Protein AF-A0A7K0Q312-F1 (afdb_monomer_lite)

pLDDT: mean 91.0, std 10.1, range [39.22, 97.62]

Structure (mmCIF, N/CA/C/O backbone):
data_AF-A0A7K0Q312-F1
#
_entry.id   AF-A0A7K0Q312-F1
#
loop_
_atom_site.group_PDB
_atom_site.id
_atom_site.type_symbol
_atom_site.label_atom_id
_atom_site.label_al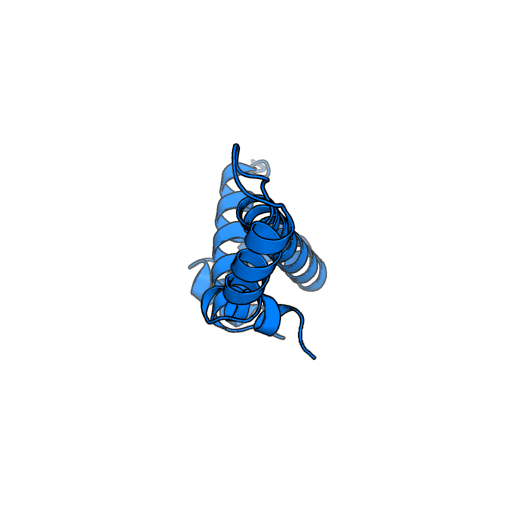t_id
_atom_site.label_comp_id
_atom_site.label_asym_id
_atom_site.label_entity_id
_atom_site.label_seq_id
_atom_site.pdbx_PDB_ins_code
_atom_site.Cartn_x
_atom_site.Cartn_y
_atom_site.Cartn_z
_atom_site.occupancy
_atom_site.B_iso_or_equiv
_atom_site.auth_seq_id
_atom_site.auth_comp_id
_atom_site.auth_asym_id
_atom_site.auth_atom_id
_atom_site.pdbx_PDB_model_num
ATOM 1 N N . MET A 1 1 ? 14.104 17.787 -27.067 1.00 39.22 1 MET A N 1
ATOM 2 C CA . MET A 1 1 ? 12.759 18.086 -26.524 1.00 39.22 1 MET A CA 1
ATOM 3 C C . MET A 1 1 ? 12.507 17.179 -25.323 1.00 39.22 1 MET A C 1
ATOM 5 O O . MET A 1 1 ? 11.987 16.082 -25.485 1.00 39.22 1 MET A O 1
ATOM 9 N N . GLY A 1 2 ? 12.983 17.567 -24.137 1.00 53.38 2 GLY A N 1
ATOM 10 C CA . GLY A 1 2 ? 12.833 16.754 -22.927 1.00 53.38 2 GLY A CA 1
ATOM 11 C C . GLY A 1 2 ? 11.405 16.855 -22.405 1.00 53.38 2 GLY A C 1
ATOM 12 O O . GLY A 1 2 ? 11.019 17.899 -21.886 1.00 53.38 2 GLY A O 1
ATOM 13 N N . ARG A 1 3 ? 10.608 15.796 -22.571 1.00 59.03 3 ARG A N 1
ATOM 14 C CA . ARG A 1 3 ? 9.292 15.688 -21.931 1.00 59.03 3 ARG A CA 1
ATOM 15 C C . ARG A 1 3 ? 9.540 15.767 -20.421 1.00 59.03 3 ARG A C 1
ATOM 17 O O . ARG A 1 3 ? 10.238 14.914 -19.889 1.00 59.03 3 ARG A O 1
ATOM 24 N N . ARG A 1 4 ? 9.086 16.836 -19.757 1.00 60.34 4 ARG A N 1
ATOM 25 C CA . ARG A 1 4 ? 9.188 16.975 -18.294 1.00 60.34 4 ARG A CA 1
ATOM 26 C C . ARG A 1 4 ? 8.492 15.779 -17.626 1.00 60.34 4 ARG A C 1
ATOM 28 O O . ARG A 1 4 ? 7.499 15.305 -18.186 1.00 60.34 4 ARG A O 1
ATOM 35 N N . PRO A 1 5 ? 8.972 15.307 -16.460 1.00 60.62 5 PRO A N 1
ATOM 36 C CA . PRO A 1 5 ? 8.272 14.282 -15.698 1.00 60.62 5 PRO A CA 1
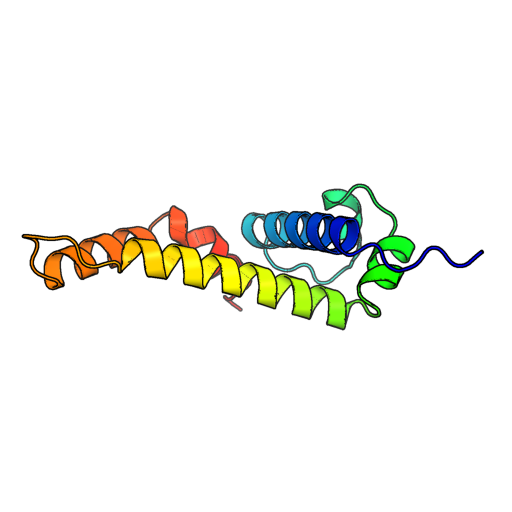ATOM 37 C C . PRO A 1 5 ? 6.839 14.755 -15.450 1.00 60.62 5 PRO A C 1
ATOM 39 O O . PRO A 1 5 ? 6.621 15.823 -14.882 1.00 60.62 5 PRO A O 1
ATOM 42 N N . GLN A 1 6 ? 5.876 13.993 -15.965 1.00 80.06 6 GLN A N 1
ATOM 43 C CA . GLN A 1 6 ? 4.454 14.288 -15.830 1.00 80.06 6 GLN A CA 1
ATOM 44 C C . GLN A 1 6 ? 4.002 13.694 -14.494 1.00 80.06 6 GLN A C 1
ATOM 46 O O . GLN A 1 6 ? 3.983 12.465 -14.379 1.00 80.06 6 GLN A O 1
ATOM 51 N N . PRO A 1 7 ? 3.713 14.524 -13.474 1.00 84.12 7 PRO A N 1
ATOM 52 C CA . PRO A 1 7 ? 3.387 14.030 -12.139 1.00 84.12 7 PRO A CA 1
ATOM 53 C C . PRO A 1 7 ? 2.148 13.131 -12.169 1.00 84.12 7 PRO A C 1
ATOM 55 O O . PRO A 1 7 ? 2.147 12.086 -11.539 1.00 84.12 7 PRO A O 1
ATOM 58 N N . GLU A 1 8 ? 1.162 13.456 -13.004 1.00 90.06 8 GLU A N 1
ATOM 59 C CA . GLU A 1 8 ? -0.059 12.664 -13.195 1.00 90.06 8 GLU A CA 1
ATOM 60 C C . GLU A 1 8 ? 0.229 11.234 -13.675 1.00 90.06 8 GLU A C 1
ATOM 62 O O . GLU A 1 8 ? -0.307 10.278 -13.123 1.00 90.06 8 GLU A O 1
ATOM 67 N N . ILE A 1 9 ? 1.122 11.067 -14.660 1.00 92.12 9 ILE A N 1
ATOM 68 C CA . ILE A 1 9 ? 1.520 9.735 -15.145 1.00 92.12 9 ILE A CA 1
ATOM 69 C C . ILE A 1 9 ? 2.264 8.977 -14.049 1.00 92.12 9 ILE A C 1
ATOM 71 O O . ILE A 1 9 ? 2.025 7.789 -13.848 1.00 92.12 9 ILE A O 1
ATOM 75 N N . ARG A 1 10 ? 3.166 9.652 -13.327 1.00 94.25 10 ARG A N 1
ATOM 76 C CA . ARG A 1 10 ? 3.908 9.028 -12.229 1.00 94.25 10 ARG A CA 1
ATOM 77 C C . ARG A 1 10 ? 2.958 8.501 -11.151 1.00 94.25 10 ARG A C 1
ATOM 79 O O . ARG A 1 10 ? 3.148 7.374 -10.708 1.00 94.25 10 ARG A O 1
ATOM 86 N N . GLU A 1 11 ? 1.951 9.281 -10.766 1.00 96.50 11 GLU A N 1
ATOM 87 C CA . GLU A 1 11 ? 0.960 8.862 -9.770 1.00 96.50 11 GLU A CA 1
ATOM 88 C C . GLU A 1 11 ? 0.109 7.687 -10.268 1.00 96.50 11 GLU A C 1
ATOM 90 O O . GLU A 1 11 ? -0.032 6.706 -9.547 1.00 96.50 11 GLU A O 1
ATOM 95 N N . GLN A 1 12 ? -0.352 7.704 -11.524 1.00 96.12 12 GLN A N 1
ATOM 96 C CA . GLN A 1 12 ? -1.105 6.580 -12.105 1.00 96.12 12 GLN A CA 1
ATOM 97 C C . GLN A 1 12 ? -0.293 5.277 -12.120 1.00 96.12 12 GLN A C 1
ATOM 99 O O . GLN A 1 12 ? -0.805 4.210 -11.781 1.00 96.12 12 GLN A O 1
ATOM 104 N N . LEU A 1 13 ? 0.991 5.354 -12.484 1.00 97.12 13 LEU A N 1
ATOM 105 C CA . LEU A 1 13 ? 1.886 4.196 -12.453 1.00 97.12 13 LEU A CA 1
ATOM 106 C C . LEU A 1 13 ? 2.113 3.697 -11.030 1.00 97.12 13 LEU A C 1
ATOM 108 O O . LEU A 1 13 ? 2.141 2.488 -10.804 1.00 97.12 13 LEU A O 1
ATOM 112 N N . LEU A 1 14 ? 2.296 4.620 -10.086 1.00 97.62 14 LEU A N 1
ATOM 113 C CA . LEU A 1 14 ? 2.501 4.287 -8.685 1.00 97.62 14 LEU A CA 1
ATOM 114 C C . LEU A 1 14 ? 1.263 3.597 -8.107 1.00 97.62 14 LEU A C 1
ATOM 116 O O . LEU A 1 14 ? 1.396 2.597 -7.404 1.00 97.62 14 LEU A O 1
ATOM 120 N N . ASP A 1 15 ? 0.075 4.093 -8.450 1.00 97.56 15 ASP A N 1
ATOM 121 C CA . ASP A 1 15 ? -1.192 3.515 -8.029 1.00 97.56 15 ASP A CA 1
ATOM 122 C C . ASP A 1 15 ? -1.390 2.100 -8.578 1.00 97.56 15 ASP A C 1
ATOM 124 O O . ASP A 1 15 ? -1.677 1.197 -7.793 1.00 97.56 15 ASP A O 1
ATOM 128 N N . ALA A 1 16 ? -1.131 1.872 -9.868 1.00 97.62 16 ALA A N 1
ATOM 129 C CA . ALA A 1 16 ? -1.218 0.541 -10.471 1.00 97.62 16 ALA A CA 1
ATOM 130 C C . ALA A 1 16 ? -0.182 -0.445 -9.891 1.00 97.62 16 ALA A C 1
ATOM 132 O O . ALA A 1 16 ? -0.484 -1.618 -9.656 1.00 97.62 16 ALA A O 1
ATOM 133 N N . CYS A 1 17 ? 1.040 0.018 -9.605 1.00 97.56 17 CYS A N 1
ATOM 134 C CA . CYS A 1 17 ? 2.036 -0.812 -8.922 1.00 97.56 17 CYS A CA 1
ATOM 135 C C . CYS A 1 17 ? 1.606 -1.149 -7.483 1.00 97.56 17 CYS A C 1
ATOM 137 O O . CYS A 1 17 ? 1.816 -2.276 -7.032 1.00 97.56 17 CYS A O 1
ATOM 139 N N . ALA A 1 18 ? 1.001 -0.198 -6.765 1.00 97.25 18 ALA A N 1
ATOM 140 C CA . ALA A 1 18 ? 0.482 -0.416 -5.416 1.00 97.25 18 ALA A CA 1
ATOM 141 C C . ALA A 1 18 ? -0.707 -1.386 -5.403 1.00 97.25 18 ALA A C 1
ATOM 143 O O . ALA A 1 18 ? -0.755 -2.252 -4.531 1.00 97.25 18 ALA A O 1
ATOM 144 N N . ASP A 1 19 ? -1.611 -1.306 -6.384 1.00 96.50 19 ASP A N 1
ATOM 145 C CA . ASP A 1 19 ? -2.706 -2.271 -6.558 1.00 96.50 19 ASP A CA 1
ATOM 146 C C . ASP A 1 19 ? -2.161 -3.687 -6.753 1.00 96.50 19 ASP A C 1
ATOM 148 O O . ASP A 1 19 ? -2.582 -4.623 -6.069 1.00 96.50 19 ASP A O 1
ATOM 152 N N . HIS A 1 20 ? -1.158 -3.834 -7.625 1.00 96.31 20 HIS A N 1
ATOM 153 C CA . HIS A 1 20 ? -0.492 -5.114 -7.834 1.00 96.31 20 HIS A CA 1
ATOM 154 C C . HIS A 1 20 ? 0.160 -5.636 -6.548 1.00 96.31 20 HIS A C 1
ATOM 156 O O . HIS A 1 20 ? -0.015 -6.805 -6.209 1.00 96.31 20 HIS A O 1
ATOM 162 N N . ALA A 1 21 ? 0.877 -4.779 -5.813 1.00 95.56 21 ALA A N 1
ATOM 163 C CA . ALA A 1 21 ? 1.533 -5.171 -4.569 1.00 95.56 21 ALA A CA 1
ATOM 164 C C . ALA A 1 21 ? 0.520 -5.602 -3.494 1.00 95.56 21 ALA A C 1
ATOM 166 O O . ALA A 1 21 ? 0.707 -6.633 -2.855 1.00 95.56 21 ALA A O 1
ATOM 167 N N . LEU A 1 22 ? -0.583 -4.871 -3.321 1.00 94.12 22 LEU A N 1
ATOM 168 C CA . LEU A 1 22 ? -1.642 -5.227 -2.370 1.00 94.12 22 LEU A CA 1
ATOM 169 C C . LEU A 1 22 ? -2.326 -6.554 -2.744 1.00 94.12 22 LEU A C 1
ATOM 171 O O . LEU A 1 22 ? -2.632 -7.373 -1.871 1.00 94.12 22 LEU A O 1
ATOM 175 N N . ALA A 1 23 ? -2.524 -6.809 -4.038 1.00 92.94 23 ALA A N 1
ATOM 176 C CA . ALA A 1 23 ? -3.136 -8.044 -4.520 1.00 92.94 23 ALA A CA 1
ATOM 177 C C . ALA A 1 23 ? -2.198 -9.261 -4.420 1.00 92.94 23 ALA A C 1
ATOM 179 O O . ALA A 1 23 ? -2.631 -10.337 -4.001 1.00 92.94 23 ALA A O 1
ATOM 180 N N . HIS A 1 24 ? -0.919 -9.102 -4.768 1.00 92.75 24 HIS A N 1
ATOM 181 C CA . HIS A 1 24 ? -0.008 -10.225 -5.027 1.00 92.75 24 HIS A CA 1
ATOM 182 C C . HIS A 1 24 ? 1.239 -10.267 -4.133 1.00 92.75 24 HIS A C 1
ATOM 184 O O . HIS A 1 24 ? 2.003 -11.226 -4.210 1.00 92.75 24 HIS A O 1
ATOM 190 N N . GLY A 1 25 ? 1.427 -9.283 -3.253 1.00 91.88 25 GLY A N 1
ATOM 191 C CA . GLY A 1 25 ? 2.661 -9.095 -2.491 1.00 91.88 25 GLY A CA 1
ATOM 192 C C . GLY A 1 25 ? 3.707 -8.296 -3.272 1.00 91.88 25 GLY A C 1
ATOM 193 O O . GLY A 1 25 ? 3.546 -7.998 -4.458 1.00 91.88 25 GLY A O 1
ATOM 194 N N . LEU A 1 26 ? 4.787 -7.910 -2.591 1.00 92.31 26 LEU A N 1
ATOM 195 C CA . LEU A 1 26 ? 5.853 -7.126 -3.209 1.00 92.31 26 LEU A CA 1
ATOM 196 C C . LEU A 1 26 ? 6.741 -8.027 -4.093 1.00 92.31 26 LEU A C 1
ATOM 198 O O . LEU A 1 26 ? 7.304 -8.997 -3.590 1.00 92.31 26 LEU A O 1
ATOM 202 N N . PRO A 1 27 ? 6.908 -7.729 -5.394 1.00 91.44 27 PRO A N 1
ATOM 203 C CA . PRO A 1 27 ? 7.700 -8.572 -6.278 1.00 91.44 27 PRO A CA 1
ATOM 204 C C . PRO A 1 27 ? 9.207 -8.294 -6.177 1.00 91.44 27 PRO A C 1
ATOM 206 O O . PRO A 1 27 ? 9.657 -7.148 -6.153 1.00 91.44 27 PRO A O 1
ATOM 209 N N . ASP A 1 28 ? 10.014 -9.350 -6.301 1.00 88.12 28 ASP A N 1
ATOM 210 C CA . ASP A 1 28 ? 11.476 -9.235 -6.393 1.00 88.12 28 ASP A CA 1
ATOM 211 C C . ASP A 1 28 ? 11.972 -8.717 -7.748 1.00 88.12 28 ASP A C 1
ATOM 213 O O . ASP A 1 28 ? 13.138 -8.361 -7.908 1.00 88.12 28 ASP A O 1
ATOM 217 N N . ARG A 1 29 ? 11.132 -8.664 -8.776 1.00 91.75 29 ARG A N 1
ATOM 218 C CA . ARG A 1 29 ? 11.537 -8.225 -10.120 1.00 91.75 29 ARG A CA 1
ATOM 219 C C . ARG A 1 29 ? 10.646 -7.086 -10.578 1.00 91.75 29 ARG A C 1
ATOM 221 O O . ARG A 1 29 ? 9.535 -6.930 -10.098 1.00 91.75 29 ARG A O 1
ATOM 228 N N . ILE A 1 30 ? 11.126 -6.305 -11.543 1.00 94.25 30 ILE A N 1
ATOM 229 C CA . ILE A 1 30 ? 10.337 -5.213 -12.134 1.00 94.25 30 ILE A CA 1
ATOM 230 C C . ILE A 1 30 ? 9.285 -5.720 -13.137 1.00 94.25 30 ILE A C 1
ATOM 232 O O . ILE A 1 30 ? 8.332 -5.016 -13.445 1.00 94.25 30 ILE A O 1
ATOM 236 N N . ALA A 1 31 ? 9.447 -6.945 -13.648 1.00 94.75 31 ALA A N 1
ATOM 237 C CA . ALA A 1 31 ? 8.584 -7.515 -14.684 1.00 94.75 31 ALA A CA 1
ATOM 238 C C . ALA A 1 31 ? 7.090 -7.616 -14.295 1.00 94.75 31 ALA A C 1
ATOM 240 O O . ALA A 1 31 ? 6.258 -7.292 -15.139 1.00 94.75 31 ALA A O 1
ATOM 241 N N . PRO A 1 32 ? 6.710 -7.980 -13.053 1.00 95.81 32 PRO A N 1
ATOM 242 C CA . PRO A 1 32 ? 5.308 -7.951 -12.633 1.00 95.81 32 PRO A CA 1
ATOM 243 C C . PRO A 1 32 ? 4.694 -6.546 -12.678 1.00 95.81 32 PRO A C 1
ATOM 245 O O . PRO A 1 32 ? 3.556 -6.395 -13.108 1.00 95.81 32 PRO A O 1
ATOM 248 N N . PHE A 1 33 ? 5.460 -5.501 -12.344 1.00 96.62 33 PHE A N 1
ATOM 249 C CA . PHE A 1 33 ? 4.978 -4.123 -12.465 1.00 96.62 33 PHE A CA 1
ATOM 250 C C . PHE A 1 33 ? 4.833 -3.669 -13.912 1.00 96.62 33 PHE A C 1
ATOM 252 O O . PHE A 1 33 ? 3.845 -3.030 -14.231 1.00 96.62 33 PHE A O 1
ATOM 259 N N . VAL A 1 34 ? 5.752 -4.055 -14.800 1.00 96.88 34 VAL A N 1
ATOM 260 C CA . VAL A 1 34 ? 5.617 -3.827 -16.253 1.00 96.88 34 VAL A CA 1
ATOM 261 C C . VAL A 1 34 ? 4.295 -4.400 -16.776 1.00 96.88 34 VAL A C 1
ATOM 263 O O . VAL A 1 34 ? 3.589 -3.736 -17.533 1.00 96.88 34 VAL A O 1
ATOM 266 N N . ALA A 1 35 ? 3.941 -5.616 -16.351 1.00 95.06 35 ALA A N 1
ATOM 267 C CA . ALA A 1 35 ? 2.673 -6.238 -16.718 1.00 95.06 35 ALA A CA 1
ATOM 268 C C . ALA A 1 35 ? 1.469 -5.504 -16.103 1.00 95.06 35 ALA A C 1
ATOM 270 O O . ALA A 1 35 ? 0.491 -5.260 -16.803 1.00 95.06 35 ALA A O 1
ATOM 271 N N . ALA A 1 36 ? 1.556 -5.115 -14.827 1.00 95.12 36 ALA A N 1
ATOM 272 C CA . ALA A 1 36 ? 0.482 -4.420 -14.118 1.00 95.12 36 ALA A CA 1
ATOM 273 C C . ALA A 1 36 ? 0.195 -3.016 -14.674 1.00 95.12 36 ALA A C 1
ATOM 275 O O . ALA A 1 36 ? -0.959 -2.606 -14.745 1.00 95.12 36 ALA A O 1
ATOM 276 N N . THR A 1 37 ? 1.229 -2.278 -15.078 1.00 95.38 37 THR A N 1
ATOM 277 C CA . THR A 1 37 ? 1.081 -0.920 -15.614 1.00 95.38 37 THR A CA 1
ATOM 278 C C . THR A 1 37 ? 0.839 -0.891 -17.120 1.00 95.38 37 THR A C 1
ATOM 280 O O . THR A 1 37 ? 0.443 0.147 -17.646 1.00 95.38 37 THR A O 1
ATOM 283 N N . GLY A 1 38 ? 1.120 -1.984 -17.837 1.00 95.38 38 GLY A N 1
ATOM 284 C CA . GLY A 1 38 ? 1.110 -2.010 -19.303 1.00 95.38 38 GLY A CA 1
ATOM 285 C C . GLY A 1 38 ? 2.218 -1.155 -19.932 1.00 95.38 38 GLY A C 1
ATOM 286 O O . GLY A 1 38 ? 2.118 -0.763 -21.096 1.00 95.38 38 GLY A O 1
ATOM 287 N N . THR A 1 39 ? 3.273 -0.830 -19.176 1.00 95.12 39 THR A N 1
ATOM 288 C CA . THR A 1 39 ? 4.368 0.047 -19.620 1.00 95.12 39 THR A CA 1
ATOM 289 C C . THR A 1 39 ? 5.715 -0.653 -19.561 1.00 95.12 39 THR A C 1
ATOM 291 O O . THR A 1 39 ? 5.886 -1.663 -18.895 1.00 95.12 39 THR A O 1
ATOM 294 N N . SER A 1 40 ? 6.714 -0.126 -20.274 1.00 95.94 40 SER A N 1
ATOM 295 C CA . SER A 1 40 ? 8.051 -0.733 -20.283 1.00 95.94 40 SER A CA 1
ATOM 296 C C . SER A 1 40 ? 8.822 -0.487 -18.980 1.00 95.94 40 SER A C 1
ATOM 298 O O . SER A 1 40 ? 8.679 0.558 -18.343 1.00 95.94 40 SER A O 1
ATOM 300 N N . ALA A 1 41 ? 9.757 -1.386 -18.646 1.00 95.50 41 ALA A N 1
ATOM 301 C CA . ALA A 1 41 ? 10.669 -1.200 -17.511 1.00 95.50 41 ALA A CA 1
ATOM 302 C C . ALA A 1 41 ? 11.441 0.127 -17.603 1.00 95.50 41 ALA A C 1
ATOM 304 O O . ALA A 1 41 ? 11.640 0.805 -16.601 1.00 95.50 41 ALA A O 1
ATOM 305 N N . ARG A 1 42 ? 11.824 0.543 -18.818 1.00 95.12 42 ARG A N 1
ATOM 306 C CA . ARG A 1 42 ? 12.498 1.827 -19.058 1.00 95.12 42 ARG A CA 1
ATOM 307 C C . ARG A 1 42 ? 11.635 3.017 -18.640 1.00 95.12 42 ARG A C 1
ATOM 309 O O . ARG A 1 42 ? 12.165 3.984 -18.111 1.00 95.12 42 ARG A O 1
ATOM 316 N N . MET A 1 43 ? 10.329 2.950 -18.888 1.00 94.06 43 MET A N 1
ATOM 317 C CA . MET A 1 43 ? 9.386 4.015 -18.552 1.00 94.06 43 MET A CA 1
ATOM 318 C C . MET A 1 43 ? 9.142 4.093 -17.041 1.00 94.06 43 MET A C 1
ATOM 320 O O . MET A 1 43 ? 9.172 5.186 -16.483 1.00 94.06 43 MET A O 1
ATOM 324 N N . LEU A 1 44 ? 9.030 2.948 -16.360 1.00 95.75 44 LEU A N 1
ATOM 325 C CA . LEU A 1 44 ? 9.001 2.912 -14.895 1.00 95.75 44 LEU A CA 1
ATOM 326 C C . LEU A 1 44 ? 10.287 3.512 -14.304 1.00 95.75 44 LEU A C 1
ATOM 328 O O . LEU A 1 44 ? 10.233 4.463 -13.531 1.00 95.75 44 LEU A O 1
ATOM 332 N N . LEU A 1 45 ? 11.459 3.037 -14.725 1.00 95.12 45 LEU A N 1
ATOM 333 C CA . LEU A 1 45 ? 12.737 3.553 -14.220 1.00 95.12 45 LEU A CA 1
ATOM 334 C C . LEU A 1 45 ? 12.966 5.030 -14.579 1.00 95.12 45 LEU A C 1
ATOM 336 O O . LEU A 1 45 ? 13.602 5.755 -13.827 1.00 95.12 45 LEU A O 1
ATOM 340 N N . TYR A 1 46 ? 12.395 5.522 -15.678 1.00 93.94 46 TYR A N 1
ATOM 341 C CA . TYR A 1 46 ? 12.413 6.950 -15.992 1.00 93.94 46 TYR A CA 1
ATOM 342 C C . TYR A 1 46 ? 11.674 7.795 -14.935 1.00 93.94 46 TYR A C 1
ATOM 344 O O . TYR A 1 46 ? 12.157 8.864 -14.569 1.00 93.94 46 TYR A O 1
ATOM 352 N N . HIS A 1 47 ? 1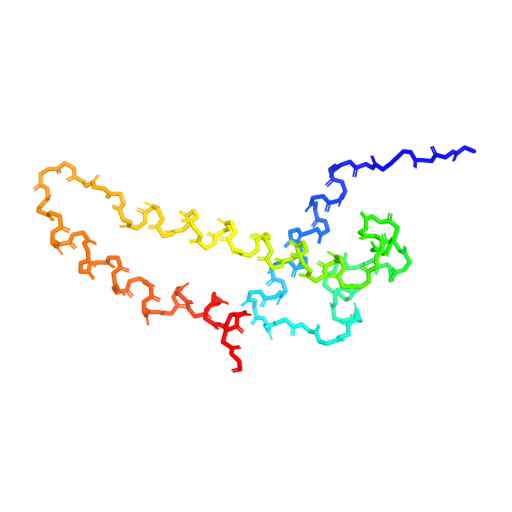0.532 7.323 -14.421 1.00 94.19 47 HIS A N 1
ATOM 353 C CA . HIS A 1 47 ? 9.737 8.045 -13.417 1.00 94.19 47 HIS A CA 1
ATOM 354 C C . HIS A 1 47 ? 10.199 7.821 -11.970 1.00 94.19 47 HIS A C 1
ATOM 356 O O . HIS A 1 47 ? 10.004 8.698 -11.125 1.00 94.19 47 HIS A O 1
ATOM 362 N N . PHE A 1 48 ? 10.781 6.657 -11.680 1.00 95.44 48 PHE A N 1
ATOM 363 C CA . PHE A 1 48 ? 11.107 6.229 -10.316 1.00 95.44 48 PHE A CA 1
ATOM 364 C C . PHE A 1 48 ? 12.610 6.085 -10.053 1.00 95.44 48 PHE A C 1
ATOM 366 O O . PHE A 1 48 ? 12.996 5.845 -8.917 1.00 95.44 48 PHE A O 1
ATOM 373 N N . GLY A 1 49 ? 13.459 6.260 -11.069 1.00 95.19 49 GLY A N 1
ATOM 374 C CA . GLY A 1 49 ? 14.909 6.123 -10.969 1.00 95.19 49 GLY A CA 1
ATOM 375 C C . GLY A 1 49 ? 15.337 4.658 -10.995 1.00 95.19 49 GLY A C 1
ATOM 376 O O . GLY A 1 49 ? 15.477 4.062 -12.063 1.00 95.19 49 GLY A O 1
ATOM 377 N N . THR A 1 50 ? 15.568 4.065 -9.828 1.00 96.12 50 THR A N 1
ATOM 378 C CA . THR A 1 50 ? 15.995 2.662 -9.706 1.00 96.12 50 THR A CA 1
ATOM 379 C C . THR A 1 50 ? 14.836 1.728 -9.358 1.00 96.12 50 THR A C 1
ATOM 381 O O . THR A 1 50 ? 13.770 2.154 -8.914 1.00 96.12 50 THR A O 1
ATOM 384 N N . ARG A 1 51 ? 15.052 0.414 -9.516 1.00 94.75 51 ARG A N 1
ATOM 385 C CA . ARG A 1 51 ? 14.102 -0.605 -9.041 1.00 94.75 51 ARG A CA 1
ATOM 386 C C . ARG A 1 51 ? 13.821 -0.440 -7.545 1.00 94.75 51 ARG A C 1
ATOM 388 O O . ARG A 1 51 ? 12.670 -0.512 -7.139 1.00 94.75 51 ARG A O 1
ATOM 395 N N . ASP A 1 52 ? 14.851 -0.206 -6.740 1.00 95.62 52 ASP A N 1
ATOM 396 C CA . ASP A 1 52 ? 14.694 -0.110 -5.286 1.00 95.62 52 ASP A CA 1
ATOM 397 C C . ASP A 1 52 ? 13.943 1.163 -4.882 1.00 95.62 52 ASP A C 1
ATOM 399 O O . ASP A 1 52 ? 13.141 1.141 -3.951 1.00 95.62 52 ASP A O 1
ATOM 403 N N . GLN A 1 53 ? 14.142 2.261 -5.618 1.00 96.50 53 GLN A N 1
ATOM 404 C CA . GLN A 1 53 ? 13.358 3.486 -5.448 1.00 96.50 53 GLN A CA 1
ATOM 405 C C . GLN A 1 53 ? 11.890 3.285 -5.844 1.00 96.50 53 GLN A C 1
ATOM 407 O O . GLN A 1 53 ? 11.008 3.758 -5.129 1.00 96.50 53 GLN A O 1
ATOM 412 N N . LEU A 1 54 ? 11.614 2.539 -6.921 1.00 96.38 54 LEU A N 1
ATOM 413 C CA . LEU A 1 54 ? 10.252 2.132 -7.277 1.00 96.38 54 LEU A CA 1
ATOM 414 C C . LEU A 1 54 ? 9.616 1.289 -6.164 1.00 96.38 54 LEU A C 1
ATOM 416 O O . LEU A 1 54 ? 8.519 1.610 -5.720 1.00 96.38 54 LEU A O 1
ATOM 420 N N . LEU A 1 55 ? 10.302 0.252 -5.677 1.00 95.69 55 LEU A N 1
ATOM 421 C CA . LEU A 1 55 ? 9.778 -0.609 -4.609 1.00 95.69 55 LEU A CA 1
ATOM 422 C C . LEU A 1 55 ? 9.489 0.179 -3.332 1.00 95.69 55 LEU A C 1
ATOM 424 O O . LEU A 1 55 ? 8.426 0.012 -2.739 1.00 95.69 55 LEU A O 1
ATOM 428 N N . ARG A 1 56 ? 10.394 1.083 -2.944 1.00 95.88 56 ARG A N 1
ATOM 429 C CA . ARG A 1 56 ? 10.184 1.988 -1.812 1.00 95.88 56 ARG A CA 1
ATOM 430 C C . ARG A 1 56 ? 8.952 2.868 -2.015 1.00 95.88 56 ARG A C 1
ATOM 432 O O . ARG A 1 56 ? 8.116 2.923 -1.122 1.00 95.88 56 ARG A O 1
ATOM 439 N N . ALA A 1 57 ? 8.811 3.501 -3.180 1.00 97.06 57 ALA A N 1
ATOM 440 C CA . ALA A 1 57 ? 7.653 4.341 -3.477 1.00 97.06 57 ALA A CA 1
ATOM 441 C C . ALA A 1 57 ? 6.341 3.539 -3.418 1.00 97.06 57 ALA A C 1
ATOM 443 O O . ALA A 1 57 ? 5.353 4.007 -2.857 1.00 97.06 57 ALA A O 1
ATOM 444 N N . VAL A 1 58 ? 6.335 2.313 -3.950 1.00 96.81 58 VAL A N 1
ATOM 445 C CA . VAL A 1 58 ? 5.174 1.410 -3.911 1.00 96.81 58 VAL A CA 1
ATOM 446 C C . VAL A 1 58 ? 4.815 1.029 -2.476 1.00 96.81 58 VAL A C 1
ATOM 448 O O . VAL A 1 58 ? 3.642 1.087 -2.109 1.00 96.81 58 VAL A O 1
ATOM 451 N N . LEU A 1 59 ? 5.807 0.699 -1.645 1.00 95.44 59 LEU A N 1
ATOM 452 C CA . LEU A 1 59 ? 5.601 0.409 -0.225 1.00 95.44 59 LEU A CA 1
ATOM 453 C C . LEU A 1 59 ? 5.063 1.623 0.538 1.00 95.44 59 LEU A C 1
ATOM 455 O O . LEU A 1 59 ? 4.129 1.487 1.326 1.00 95.44 59 LEU A O 1
ATOM 459 N N . GLU A 1 60 ? 5.608 2.812 0.283 1.00 96.81 60 GLU A N 1
ATOM 460 C CA . GLU A 1 60 ? 5.118 4.065 0.863 1.00 96.81 60 GLU A CA 1
ATOM 461 C C . GLU A 1 60 ? 3.662 4.324 0.460 1.00 96.81 60 GLU A C 1
ATOM 463 O O . GLU A 1 60 ? 2.834 4.641 1.316 1.00 96.81 60 GLU A O 1
ATOM 468 N N . ARG A 1 61 ? 3.312 4.107 -0.814 1.00 97.38 61 ARG A N 1
ATOM 469 C CA . ARG A 1 61 ? 1.937 4.259 -1.302 1.00 97.38 61 ARG A CA 1
ATOM 470 C C . ARG A 1 61 ? 0.985 3.246 -0.669 1.00 97.38 61 ARG A C 1
ATOM 472 O O . ARG A 1 61 ? -0.092 3.628 -0.211 1.00 97.38 61 ARG A O 1
ATOM 479 N N . ALA A 1 62 ? 1.380 1.976 -0.595 1.00 95.38 62 ALA A N 1
ATOM 480 C CA . ALA A 1 62 ? 0.604 0.937 0.080 1.00 95.38 62 ALA A CA 1
ATOM 481 C C . ALA A 1 62 ? 0.399 1.277 1.565 1.00 95.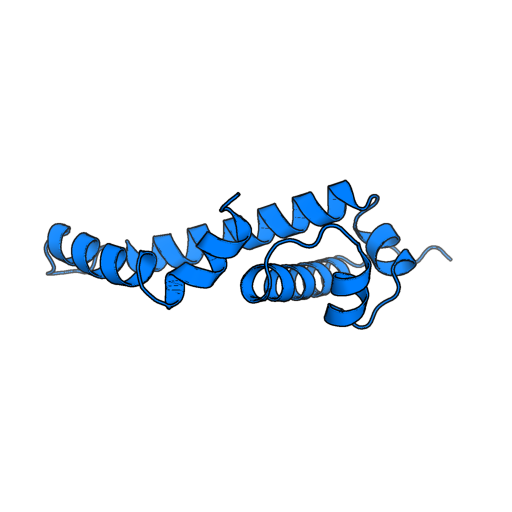38 62 ALA A C 1
ATOM 483 O O . ALA A 1 62 ? -0.709 1.135 2.087 1.00 95.38 62 ALA A O 1
ATOM 484 N N . ARG A 1 63 ? 1.433 1.809 2.231 1.00 94.44 63 ARG A N 1
ATOM 485 C CA . ARG A 1 63 ? 1.357 2.230 3.632 1.00 94.44 63 ARG A CA 1
ATOM 486 C C . ARG A 1 63 ? 0.428 3.424 3.833 1.00 94.44 63 ARG A C 1
ATOM 488 O O . ARG A 1 63 ? -0.347 3.418 4.784 1.00 94.44 63 ARG A O 1
ATOM 495 N N . GLN A 1 64 ? 0.470 4.424 2.955 1.00 96.31 64 GLN A N 1
ATOM 496 C CA . GLN A 1 64 ? -0.459 5.560 3.000 1.00 96.31 64 GLN A CA 1
ATOM 497 C C . GLN A 1 64 ? -1.914 5.093 2.897 1.00 96.31 64 GLN A C 1
ATOM 499 O O . GLN A 1 64 ? -2.753 5.515 3.689 1.00 96.31 64 GLN A O 1
ATOM 504 N N . ARG A 1 65 ? -2.204 4.173 1.968 1.00 95.25 65 ARG A N 1
ATOM 505 C CA . ARG A 1 65 ? -3.546 3.593 1.814 1.00 95.25 65 ARG A CA 1
ATOM 506 C C . ARG A 1 65 ? -3.970 2.782 3.039 1.00 95.25 65 ARG A C 1
ATOM 508 O O . ARG A 1 65 ? -5.121 2.877 3.447 1.00 95.25 65 ARG A O 1
ATOM 515 N N . GLN A 1 66 ? -3.044 2.038 3.648 1.00 93.25 66 GLN A N 1
ATOM 516 C CA . GLN A 1 66 ? -3.300 1.315 4.896 1.00 93.25 66 GLN A CA 1
ATOM 517 C C . GLN A 1 66 ? -3.686 2.267 6.028 1.00 93.25 66 GLN A C 1
ATOM 519 O O . GLN A 1 66 ? -4.679 2.039 6.712 1.00 93.25 66 GLN A O 1
ATOM 524 N N . VAL A 1 67 ? -2.898 3.327 6.228 1.00 94.06 67 VAL A N 1
ATOM 525 C CA . VAL A 1 67 ? -3.151 4.321 7.278 1.00 94.06 67 VAL A CA 1
ATOM 526 C C . VAL A 1 67 ? -4.511 4.971 7.064 1.00 94.06 67 VAL A C 1
ATOM 528 O O . VAL A 1 67 ? -5.316 4.950 7.986 1.00 94.06 67 VAL A O 1
ATOM 531 N N . ALA A 1 68 ? -4.809 5.432 5.847 1.00 95.00 68 ALA A N 1
ATOM 532 C CA . ALA A 1 68 ? -6.106 6.023 5.530 1.00 95.00 68 ALA A CA 1
ATOM 533 C C . ALA A 1 68 ? -7.269 5.052 5.810 1.00 95.00 68 ALA A C 1
ATOM 535 O O . ALA A 1 68 ? -8.245 5.424 6.453 1.00 95.00 68 ALA A O 1
ATOM 536 N N . ALA A 1 69 ? -7.150 3.783 5.402 1.00 92.25 69 ALA A N 1
ATOM 537 C CA . ALA A 1 69 ? -8.174 2.775 5.681 1.00 92.25 69 ALA A CA 1
ATOM 538 C C . ALA A 1 69 ? -8.372 2.542 7.190 1.00 92.25 69 ALA A C 1
ATOM 540 O O . ALA A 1 69 ? -9.499 2.380 7.657 1.00 92.25 69 ALA A O 1
ATOM 541 N N . TYR A 1 70 ? -7.292 2.536 7.972 1.00 93.44 70 TYR A N 1
ATOM 542 C CA . TYR A 1 70 ? -7.371 2.295 9.414 1.00 93.44 70 TYR A CA 1
ATOM 543 C C . TYR A 1 70 ? -7.888 3.527 10.162 1.00 93.44 70 TYR A C 1
ATOM 545 O O . TYR A 1 70 ? -8.650 3.375 11.113 1.00 93.44 70 TYR A O 1
ATOM 553 N N . GLU A 1 71 ? -7.535 4.735 9.722 1.00 94.88 71 GLU A N 1
ATOM 554 C CA . GLU A 1 71 ? -8.090 5.990 10.238 1.00 94.88 71 GLU A CA 1
ATOM 555 C C . GLU A 1 71 ? -9.609 6.052 10.050 1.00 94.88 71 GLU A C 1
ATOM 557 O O . GLU A 1 71 ? -10.326 6.445 10.970 1.00 94.88 71 GLU A O 1
ATOM 562 N N . GLU A 1 72 ? -10.115 5.605 8.898 1.00 94.25 72 GLU A N 1
ATOM 563 C CA . GLU A 1 72 ? -11.555 5.484 8.651 1.00 94.25 72 GLU A CA 1
ATOM 564 C C . GLU A 1 72 ? -12.229 4.501 9.621 1.00 94.25 72 GLU A C 1
ATOM 566 O O . GLU A 1 72 ? -13.278 4.810 10.191 1.00 94.25 72 GLU A O 1
ATOM 571 N N . LEU A 1 73 ? -11.618 3.335 9.858 1.00 93.12 73 LEU A N 1
ATOM 572 C CA . LEU A 1 73 ? -12.147 2.325 10.783 1.00 93.12 73 LEU A CA 1
ATOM 573 C C . LEU A 1 73 ? -12.128 2.786 12.247 1.00 93.12 73 LEU A C 1
ATOM 575 O O . LEU A 1 73 ? -13.051 2.470 13.001 1.00 93.12 73 LEU A O 1
ATOM 579 N N . LEU A 1 74 ? -11.089 3.524 12.639 1.00 95.50 74 LEU A N 1
ATOM 580 C CA . LEU A 1 74 ? -10.873 4.023 13.999 1.00 95.50 74 LEU A CA 1
ATOM 581 C C . LEU A 1 74 ? -11.590 5.348 14.280 1.00 95.50 74 LEU A C 1
ATOM 583 O O . LEU A 1 74 ? -11.565 5.827 15.416 1.00 95.50 74 LEU A O 1
ATOM 587 N N . ARG A 1 75 ? -12.238 5.957 13.281 1.00 95.62 75 ARG A N 1
ATOM 588 C CA . ARG A 1 75 ? -12.961 7.214 13.473 1.00 95.62 75 ARG A CA 1
ATOM 589 C C . ARG A 1 75 ? -14.079 7.034 14.499 1.00 95.62 75 ARG A C 1
ATOM 591 O O . ARG A 1 75 ? -15.006 6.246 14.302 1.00 95.62 75 ARG A O 1
ATOM 598 N N . ALA A 1 76 ? -14.006 7.824 15.570 1.00 93.62 76 ALA A N 1
ATOM 599 C CA . ALA A 1 76 ? -15.024 7.856 16.610 1.00 93.62 76 ALA A CA 1
ATOM 600 C C . ALA A 1 76 ? -16.394 8.220 16.023 1.00 93.62 76 ALA A C 1
ATOM 602 O O . ALA A 1 76 ? -16.516 9.146 15.213 1.00 93.62 76 ALA A O 1
ATOM 603 N N . ARG A 1 77 ? -17.429 7.497 16.453 1.00 93.25 77 ARG A N 1
ATOM 604 C CA . ARG A 1 77 ? -18.811 7.736 16.036 1.00 93.25 77 ARG A CA 1
ATOM 605 C C . ARG A 1 77 ? -19.598 8.388 17.175 1.00 93.25 77 ARG A C 1
ATOM 607 O O . ARG A 1 77 ? -19.486 7.943 18.317 1.00 93.25 77 ARG A O 1
ATOM 614 N N . PRO A 1 78 ? -20.392 9.438 16.903 1.00 93.56 78 PRO A N 1
ATOM 615 C CA . PRO A 1 78 ? -21.233 10.051 17.924 1.00 93.56 78 PRO A CA 1
ATOM 616 C C . PRO A 1 78 ? -22.203 9.035 18.536 1.00 93.56 78 PRO A C 1
ATOM 618 O O . PRO A 1 78 ? -22.860 8.294 17.810 1.00 93.56 78 PRO A O 1
ATOM 621 N N . GLY A 1 79 ? -22.310 9.025 19.865 1.00 93.56 79 GLY A N 1
ATOM 622 C CA . GLY A 1 79 ? -23.225 8.133 20.586 1.00 93.56 79 GLY A CA 1
ATOM 623 C C . GLY A 1 79 ? -22.745 6.686 20.734 1.00 93.56 79 GLY A C 1
ATOM 624 O O . GLY A 1 79 ? -23.495 5.868 21.256 1.00 93.56 79 GLY A O 1
ATOM 625 N N . GLU A 1 80 ? -21.515 6.368 20.322 1.00 94.06 80 GLU A N 1
ATOM 626 C CA . GLU A 1 80 ? -20.919 5.036 20.457 1.00 94.06 80 GLU A CA 1
ATOM 627 C C . GLU A 1 80 ? -19.728 5.067 21.438 1.00 94.06 80 GLU A C 1
ATOM 629 O O . GLU A 1 80 ? -18.848 5.924 21.302 1.00 94.06 80 GLU A O 1
ATOM 634 N N . PRO A 1 81 ? -19.646 4.142 22.415 1.00 96.62 81 PRO A N 1
ATOM 635 C CA . PRO A 1 81 ? -18.434 3.945 23.201 1.00 96.62 81 PRO A CA 1
ATOM 636 C C . PRO A 1 81 ? -17.237 3.612 22.303 1.00 96.62 81 PRO A C 1
ATOM 638 O O . PRO A 1 81 ? -17.323 2.786 21.396 1.00 96.62 81 PRO A O 1
ATOM 641 N N . TYR A 1 82 ? -16.071 4.198 22.582 1.00 95.44 82 TYR A N 1
ATOM 642 C CA . TYR A 1 82 ? -14.888 3.968 21.743 1.00 95.44 82 TYR A CA 1
ATOM 643 C C . TYR A 1 82 ? -14.427 2.498 21.737 1.00 95.44 82 TYR A C 1
ATOM 645 O O . TYR A 1 82 ? -13.850 2.038 20.756 1.00 95.44 82 TYR A O 1
ATOM 653 N N . THR A 1 83 ? -14.732 1.729 22.787 1.00 96.50 83 THR A N 1
ATOM 654 C CA . THR A 1 83 ? -14.483 0.278 22.843 1.00 96.50 83 THR A CA 1
ATOM 655 C C . THR A 1 83 ? -15.187 -0.486 21.726 1.00 96.50 83 THR A C 1
ATOM 657 O O . THR A 1 83 ? -14.602 -1.409 21.160 1.00 96.50 83 THR A O 1
ATOM 660 N N . ASP A 1 84 ? -16.397 -0.073 21.356 1.00 95.94 84 ASP A N 1
ATOM 661 C CA . ASP A 1 84 ? -17.181 -0.723 20.302 1.00 95.94 84 ASP A CA 1
ATOM 662 C C . ASP A 1 84 ? -16.611 -0.364 18.921 1.00 95.94 84 ASP A C 1
ATOM 664 O O . ASP A 1 84 ? -16.522 -1.210 18.023 1.00 95.94 84 ASP A O 1
ATOM 668 N N . THR A 1 85 ? -16.098 0.865 18.787 1.00 95.69 85 THR A N 1
ATOM 669 C CA . THR A 1 85 ? -15.360 1.302 17.598 1.00 95.69 85 THR A CA 1
ATOM 670 C C . THR A 1 85 ? -14.075 0.499 17.433 1.00 95.69 85 THR A C 1
ATOM 672 O O . THR A 1 85 ? -13.809 0.005 16.338 1.00 95.69 85 THR A O 1
ATOM 675 N N . LEU A 1 86 ? -13.320 0.292 18.516 1.00 95.56 86 LEU A N 1
ATOM 676 C CA . LEU A 1 86 ? -12.116 -0.539 18.512 1.00 95.56 86 LEU A CA 1
ATOM 677 C C . LEU A 1 86 ? -12.424 -1.998 18.158 1.00 95.56 86 LEU A C 1
ATOM 679 O O . LEU A 1 86 ? -11.706 -2.578 17.346 1.00 95.56 86 LEU A O 1
ATOM 683 N N . ALA A 1 87 ? -13.492 -2.582 18.708 1.00 94.44 87 ALA A N 1
ATOM 684 C CA . ALA A 1 87 ? -13.885 -3.959 18.407 1.00 94.44 87 ALA A CA 1
ATOM 685 C C . ALA A 1 87 ? -14.232 -4.143 16.918 1.00 94.44 87 ALA A C 1
ATOM 687 O O . ALA A 1 87 ? -13.776 -5.093 16.277 1.00 94.44 87 ALA A O 1
ATOM 688 N N . ARG A 1 88 ? -14.978 -3.197 16.335 1.00 93.00 88 ARG A N 1
ATOM 689 C CA . ARG A 1 88 ? -15.291 -3.192 14.899 1.00 93.00 88 ARG A CA 1
ATOM 690 C C . ARG A 1 88 ? -14.051 -2.958 14.037 1.00 93.00 88 ARG A C 1
ATOM 692 O O . ARG A 1 88 ? -13.874 -3.650 13.037 1.00 93.00 88 ARG A O 1
ATOM 699 N N . ALA A 1 89 ? -13.203 -1.998 14.407 1.00 93.88 89 ALA A N 1
ATOM 700 C CA . ALA A 1 89 ? -11.963 -1.724 13.690 1.00 93.88 89 ALA A CA 1
ATOM 701 C C . ALA A 1 89 ? -11.051 -2.955 13.696 1.00 93.88 89 ALA A C 1
ATOM 703 O O . ALA A 1 89 ? -10.524 -3.329 12.652 1.00 93.88 89 ALA A O 1
ATOM 704 N N . TRP A 1 90 ? -10.938 -3.638 14.838 1.00 93.44 90 TRP A N 1
ATOM 705 C CA . TRP A 1 90 ? -10.199 -4.891 14.954 1.00 93.44 90 TRP A CA 1
ATOM 706 C C . TRP A 1 90 ? -10.741 -5.966 14.011 1.00 93.44 90 TRP A C 1
ATOM 708 O O . TRP A 1 90 ? -9.953 -6.604 13.313 1.00 93.44 90 TRP A O 1
ATOM 718 N N . ALA A 1 91 ? -12.064 -6.135 13.923 1.00 92.12 91 ALA A N 1
ATOM 719 C CA . ALA A 1 91 ? -12.676 -7.082 12.990 1.00 92.12 91 ALA A CA 1
ATOM 720 C C . ALA A 1 91 ? -12.366 -6.745 11.517 1.00 92.12 91 ALA A C 1
ATOM 722 O O . ALA A 1 91 ? -12.080 -7.649 10.737 1.00 92.12 91 ALA A O 1
ATOM 723 N N . GLY A 1 92 ? -12.358 -5.461 11.143 1.00 89.88 92 GLY A N 1
ATOM 724 C CA . GLY A 1 92 ? -11.973 -5.027 9.793 1.00 89.88 92 GLY A CA 1
ATOM 725 C C . GLY A 1 92 ? -10.483 -5.238 9.493 1.00 89.88 92 GLY A C 1
ATOM 726 O O . GLY A 1 92 ? -10.124 -5.737 8.431 1.00 89.88 92 GLY A O 1
ATOM 727 N N . ILE A 1 93 ? -9.611 -4.917 10.452 1.00 90.62 93 ILE A N 1
ATOM 728 C CA . ILE A 1 93 ? -8.150 -5.033 10.320 1.00 90.62 93 ILE A CA 1
ATOM 729 C C . ILE A 1 93 ? -7.690 -6.497 10.283 1.00 90.62 93 ILE A C 1
ATOM 731 O O . ILE A 1 93 ? -6.773 -6.834 9.539 1.00 90.62 93 ILE A O 1
ATOM 735 N N . SER A 1 94 ? -8.289 -7.361 11.103 1.00 89.12 94 SER A N 1
ATOM 736 C CA . SER A 1 94 ? -7.947 -8.791 11.176 1.00 89.12 94 SER A CA 1
ATOM 737 C C . SER A 1 94 ? -8.740 -9.658 10.192 1.00 89.12 94 SER A C 1
ATOM 739 O O . SER A 1 94 ? -8.411 -10.828 9.997 1.00 89.12 94 SER A O 1
ATOM 741 N N . GLY A 1 95 ? -9.777 -9.091 9.575 1.00 87.62 95 GLY A N 1
ATOM 742 C CA . GLY A 1 95 ? -10.62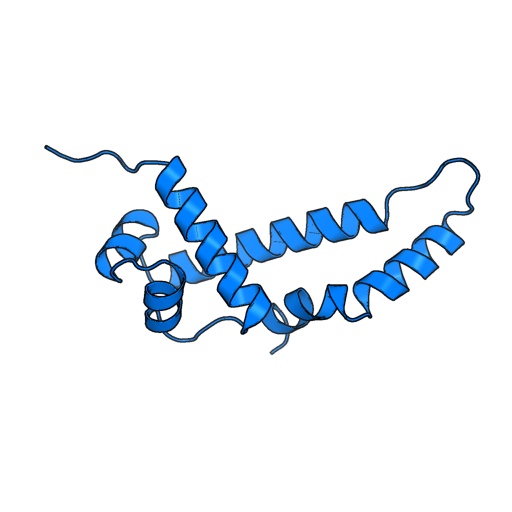1 -9.750 8.591 1.00 87.62 95 GLY A CA 1
ATOM 743 C C . GLY A 1 95 ? -10.047 -9.737 7.166 1.00 87.62 95 GLY A C 1
ATOM 744 O O . GLY A 1 95 ? -8.913 -9.308 6.933 1.00 87.62 95 GLY A O 1
ATOM 745 N N . PRO A 1 96 ? -10.844 -10.189 6.181 1.00 83.62 96 PRO A N 1
ATOM 746 C CA . PRO A 1 96 ? -10.440 -10.261 4.774 1.00 83.62 96 PRO A CA 1
ATOM 747 C C . PRO A 1 96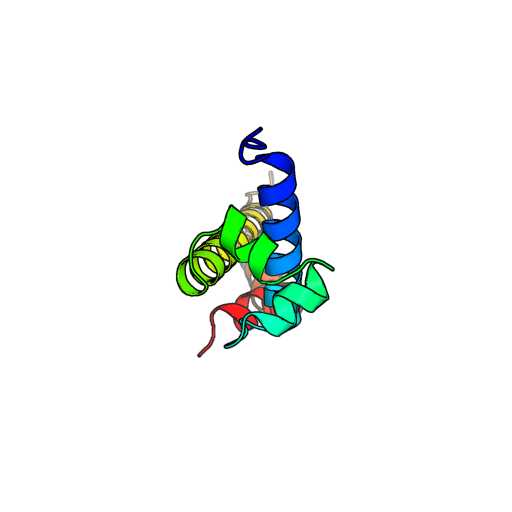 ? -9.957 -8.925 4.194 1.00 83.62 96 PRO A C 1
ATOM 749 O O . PRO A 1 96 ? -9.040 -8.914 3.374 1.00 83.62 96 PRO A O 1
ATOM 752 N N . ASP A 1 97 ? -10.519 -7.809 4.661 1.00 84.50 97 ASP A N 1
ATOM 753 C CA . ASP A 1 97 ? -10.193 -6.461 4.184 1.00 84.50 97 ASP A CA 1
ATOM 754 C C . ASP A 1 97 ? -8.784 -6.002 4.603 1.00 84.50 97 ASP A C 1
ATOM 756 O O . ASP A 1 97 ? -8.161 -5.189 3.918 1.00 84.50 97 ASP A O 1
ATOM 760 N N . GLY A 1 98 ? -8.237 -6.552 5.693 1.00 84.94 98 GLY A N 1
ATOM 761 C CA . GLY A 1 98 ? -6.861 -6.303 6.130 1.00 84.94 98 GLY A CA 1
ATOM 762 C C . GLY A 1 98 ? -5.813 -7.183 5.440 1.00 84.94 98 GLY A C 1
ATOM 763 O O . GLY A 1 98 ? -4.626 -6.840 5.421 1.00 84.94 98 GLY A O 1
ATOM 764 N N . ALA A 1 99 ? -6.231 -8.296 4.825 1.00 85.06 99 ALA A N 1
ATOM 765 C CA . ALA A 1 99 ? -5.331 -9.273 4.211 1.00 85.06 99 ALA A CA 1
ATOM 766 C C . ALA A 1 99 ? -4.384 -8.689 3.136 1.00 85.06 99 ALA A C 1
ATOM 768 O O . ALA A 1 99 ? -3.213 -9.083 3.123 1.00 85.06 99 ALA A O 1
ATOM 769 N N . PRO A 1 100 ? -4.806 -7.747 2.262 1.00 87.88 100 PRO A N 1
ATOM 770 C CA . PRO A 1 100 ? -3.908 -7.118 1.292 1.00 87.88 100 PRO A CA 1
ATOM 771 C C . PRO A 1 100 ? -2.719 -6.399 1.938 1.00 87.88 100 PRO A C 1
ATOM 773 O O . PRO A 1 100 ? -1.594 -6.502 1.454 1.00 87.88 100 PRO A O 1
ATOM 776 N N . PHE A 1 101 ? -2.940 -5.714 3.063 1.00 87.31 101 PHE A N 1
ATOM 777 C CA . PHE A 1 101 ? -1.872 -5.007 3.770 1.00 87.31 101 PHE A CA 1
ATOM 778 C C . PHE A 1 101 ? -0.941 -5.977 4.495 1.00 87.31 101 PHE A C 1
ATOM 780 O O . PHE A 1 101 ? 0.276 -5.820 4.433 1.00 87.31 101 PHE A O 1
ATOM 787 N N . LEU A 1 102 ? -1.491 -7.020 5.123 1.00 82.50 102 LEU A N 1
ATOM 788 C CA . LEU A 1 102 ? -0.682 -8.057 5.769 1.00 82.50 102 LEU A CA 1
ATOM 789 C C . LEU A 1 102 ? 0.242 -8.762 4.767 1.00 82.50 102 LEU A C 1
ATOM 791 O O . LEU A 1 102 ? 1.397 -9.014 5.088 1.00 82.50 102 LEU A O 1
ATOM 795 N N . ARG A 1 103 ? -0.216 -9.003 3.533 1.00 85.94 103 ARG A N 1
ATOM 796 C CA . ARG A 1 103 ? 0.596 -9.632 2.478 1.00 85.94 103 ARG A CA 1
ATOM 797 C C . ARG A 1 103 ? 1.807 -8.797 2.053 1.00 85.94 103 ARG A C 1
ATOM 799 O O . ARG A 1 103 ? 2.837 -9.361 1.713 1.00 85.94 103 ARG A O 1
ATOM 806 N N . VAL A 1 104 ? 1.682 -7.470 2.036 1.00 86.06 104 VAL A N 1
ATOM 807 C CA . VAL A 1 104 ? 2.771 -6.569 1.614 1.00 86.06 104 VAL A CA 1
ATOM 808 C C . VAL A 1 104 ? 3.832 -6.404 2.704 1.00 86.06 104 VAL A C 1
ATOM 810 O O . VAL A 1 104 ? 5.001 -6.201 2.385 1.00 86.06 104 VAL A O 1
ATOM 813 N N . PHE A 1 105 ? 3.432 -6.472 3.976 1.00 80.94 105 PHE A N 1
ATOM 814 C CA . PHE A 1 105 ? 4.298 -6.156 5.118 1.00 80.94 105 PHE A CA 1
ATOM 815 C C . PHE A 1 105 ? 4.680 -7.368 5.982 1.00 80.94 105 PHE A C 1
ATOM 817 O O . PHE A 1 105 ? 5.408 -7.198 6.960 1.00 80.94 105 PHE A O 1
ATOM 824 N N . SER A 1 106 ? 4.203 -8.569 5.649 1.00 70.38 106 SER A N 1
ATOM 825 C CA . SER A 1 106 ? 4.647 -9.813 6.280 1.00 70.38 106 SER A CA 1
ATOM 826 C C . SER A 1 106 ? 5.904 -10.345 5.579 1.00 70.38 106 SER A C 1
ATOM 828 O O . SER A 1 106 ? 5.935 -10.329 4.347 1.00 70.38 106 SER A O 1
ATOM 830 N N . PRO A 1 107 ? 6.922 -10.802 6.333 1.00 53.75 107 PRO A N 1
ATOM 831 C CA . PRO A 1 107 ? 8.071 -11.520 5.784 1.00 53.75 107 PRO A CA 1
ATOM 832 C C . PRO A 1 107 ? 7.687 -12.887 5.202 1.00 53.75 107 PRO A C 1
ATOM 834 O O . PRO A 1 107 ? 6.607 -13.411 5.572 1.00 53.75 107 PRO A O 1
#

Radius of gyration: 17.09 Å; chains: 1; bounding box: 39×30×50 Å

Secondary structure (DSSP, 8-state):
------HHHHHHHHHHHHHHHHHH---SSSHHHHHHHTS-HHHHHHHHSSHHHHHHHHHHHHHHHHHHHHHHHH---TTS-HHHHHHHHHHHHHSGGGHHHHHHH--

Sequence (107 aa):
MGRRPQPEIREQLLDACADHALAHGLPDRIAPFVAATGTSARMLLYHFGTRDQLLRAVLERARQRQVAAYEELLRARPGEPYTDTLARAWAGISGPDGAPFLRVFSP

Foldseek 3Di:
DDDPQDVVLLVLLLVQQLVQCLVPNQDPDCVSSCVSSVHDPVVNCVSQVDPVSSSVSSLVVNVVVVVVVLCVLQDDDPPDDSVVSVVRSCCCCVDPVVSSVCRHPPD